Protein AF-A0A0R3RNA8-F1 (afdb_monomer)

Sequence (122 aa):
MSCIDRYSEFSDYDAITISSSSTAVSSVFLRLEQTLINVELNRGPKGFGFSIRGGQEFDSMPLFVLRIAEDGPAALDGRLKVGDQLMEINGQSTRGMTHSNAIQIIKQYPIVRLLIRRPQGF

Nearest PDB structures (foldseek):
  3rl7-assembly3_C  TM=9.524E-01  e=1.851E-08  Homo sapiens
  2opg-assembly2_B  TM=8.996E-01  e=1.291E-08  Homo sapiens
  7qct-assembly2_B  TM=8.535E-01  e=6.379E-07  Homo sapiens
  5dth-assembly4_D  TM=7.349E-01  e=9.930E-08  Rattus norvegicus
  2daz-assembly1_A  TM=7.345E-01  e=9.352E-08  Homo sapiens

Secondary structure (DSSP, 8-state):
--------S---S--------HHHHHHHHTT---EEEEEEEE-BTTBSSEEEEEETTTTTEEEEEEEE-TTSHHHHH----TTPEEEEETTEE-TT--HHHHHHHHHH-SEEEEEEEE----

Organism: NCBI:txid1147741

Foldseek 3Di:
DDDDDPPDPDDPPPDPPDDDDPPVCVVVVVQPPFDKDKDKFFADPVGQQWDWDDFLVPVQGFIFTQDGHDVGRCVVSVPHDGGWTFQDKPNHGRRRGGRVRSVCSSVVDRMIITTTTDRDDD

Structure (mmCIF, N/CA/C/O backbone):
data_AF-A0A0R3RNA8-F1
#
_entry.id   AF-A0A0R3RNA8-F1
#
loop_
_atom_site.group_PDB
_atom_site.id
_atom_site.type_symbol
_atom_site.label_atom_id
_atom_site.label_alt_id
_atom_site.label_comp_id
_atom_site.label_asym_id
_atom_site.label_entity_id
_atom_site.label_seq_id
_atom_site.pdbx_PDB_ins_code
_atom_site.Cartn_x
_atom_site.Cartn_y
_atom_site.Cartn_z
_atom_site.occupancy
_atom_site.B_iso_or_equiv
_atom_site.auth_seq_id
_atom_site.auth_comp_id
_atom_site.auth_asym_id
_atom_site.auth_atom_id
_atom_site.pdbx_PDB_model_num
ATOM 1 N N . MET A 1 1 ? 2.169 33.149 5.819 1.00 4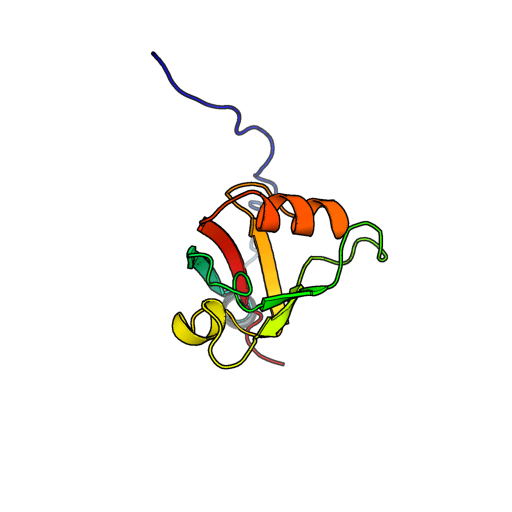4.12 1 MET A N 1
ATOM 2 C CA . MET A 1 1 ? 1.426 33.185 4.538 1.00 44.12 1 MET A CA 1
ATOM 3 C C . MET A 1 1 ? 2.438 33.548 3.460 1.00 44.12 1 MET A C 1
ATOM 5 O O . MET A 1 1 ? 3.192 34.469 3.714 1.00 44.12 1 MET A O 1
ATOM 9 N N . SER A 1 2 ? 2.604 32.863 2.337 1.00 31.22 2 SER A N 1
ATOM 10 C CA . SER A 1 2 ? 1.636 32.156 1.497 1.00 31.22 2 SER A CA 1
ATOM 11 C C . SER A 1 2 ? 2.302 30.997 0.722 1.00 31.22 2 SER A C 1
ATOM 13 O O . SER A 1 2 ? 3.517 30.979 0.564 1.00 31.22 2 SER A O 1
ATOM 15 N N . CYS A 1 3 ? 1.451 30.033 0.343 1.00 37.00 3 CYS A N 1
ATOM 16 C CA . CYS A 1 3 ? 1.532 28.960 -0.672 1.00 37.00 3 CYS A CA 1
ATOM 17 C C . CYS A 1 3 ? 2.815 28.850 -1.529 1.00 37.00 3 CYS A C 1
ATOM 19 O O . CYS A 1 3 ? 3.311 29.843 -2.044 1.00 37.00 3 CYS A O 1
ATOM 21 N N . ILE A 1 4 ? 3.436 27.660 -1.636 1.00 42.81 4 ILE A N 1
ATOM 22 C CA . ILE A 1 4 ? 3.136 26.616 -2.658 1.00 42.81 4 ILE A CA 1
ATOM 23 C C . ILE A 1 4 ? 3.112 27.274 -4.050 1.00 42.81 4 ILE A C 1
ATOM 25 O O . ILE A 1 4 ? 2.241 28.088 -4.305 1.00 42.81 4 ILE A O 1
ATOM 29 N N . ASP A 1 5 ? 4.140 27.102 -4.886 1.00 33.84 5 ASP A N 1
ATOM 30 C CA . ASP A 1 5 ? 4.259 25.927 -5.757 1.00 33.84 5 ASP A CA 1
ATOM 31 C C . ASP A 1 5 ? 5.705 25.420 -5.935 1.00 33.84 5 ASP A C 1
ATOM 33 O O . ASP A 1 5 ? 6.543 26.041 -6.588 1.00 33.84 5 ASP A O 1
ATOM 37 N N . ARG A 1 6 ? 5.980 24.218 -5.412 1.00 42.59 6 ARG A N 1
ATOM 38 C CA . ARG A 1 6 ? 6.948 23.285 -6.010 1.00 42.59 6 ARG A CA 1
ATOM 39 C C . ARG A 1 6 ? 6.148 22.221 -6.756 1.00 42.59 6 ARG A C 1
ATOM 41 O O . ARG A 1 6 ? 5.876 21.159 -6.209 1.00 42.59 6 ARG A O 1
ATOM 48 N N . TYR A 1 7 ? 5.762 22.523 -7.985 1.00 37.25 7 TYR A N 1
ATOM 49 C CA . TYR A 1 7 ? 5.230 21.551 -8.939 1.00 37.25 7 TYR A CA 1
ATOM 50 C C . TYR A 1 7 ? 5.941 21.791 -10.272 1.00 37.25 7 TYR A C 1
ATOM 52 O O . TYR A 1 7 ? 5.407 22.428 -11.170 1.00 37.25 7 TYR A O 1
ATOM 60 N N . SER A 1 8 ? 7.201 21.359 -10.370 1.00 39.25 8 SER A N 1
ATOM 61 C CA . SER A 1 8 ? 8.032 21.558 -11.567 1.00 39.25 8 SER A CA 1
ATOM 62 C C . SER A 1 8 ? 8.456 20.265 -12.266 1.00 39.25 8 SER A C 1
ATOM 64 O O . SER A 1 8 ? 9.359 20.328 -13.087 1.00 39.25 8 SER A O 1
ATOM 66 N N . GLU A 1 9 ? 7.860 19.100 -11.982 1.00 42.97 9 GLU A N 1
ATOM 67 C CA . GLU A 1 9 ? 8.349 17.833 -12.574 1.00 42.97 9 GLU A CA 1
ATOM 68 C C . GLU A 1 9 ? 7.272 16.828 -13.024 1.00 42.97 9 GLU A C 1
ATOM 70 O O . GLU A 1 9 ? 7.569 15.655 -13.223 1.00 42.97 9 GLU A O 1
ATOM 75 N N . PH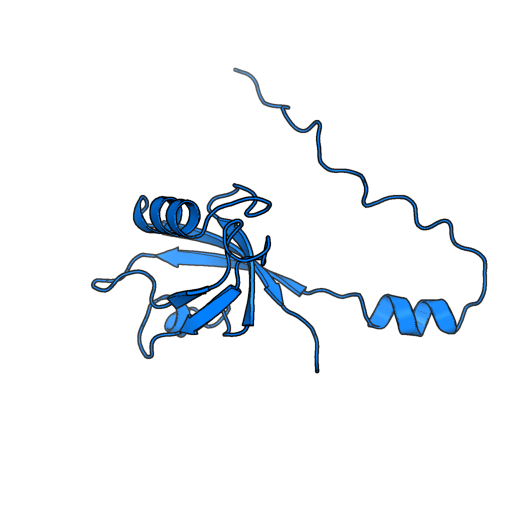E A 1 10 ? 6.026 17.247 -13.256 1.00 42.62 10 PHE A N 1
ATOM 76 C CA . PHE A 1 10 ? 5.009 16.345 -13.816 1.00 42.62 10 PHE A CA 1
ATOM 77 C C . PHE A 1 10 ? 4.211 17.005 -14.944 1.00 42.62 10 PHE A C 1
ATOM 79 O O . PHE A 1 10 ? 3.072 17.411 -14.749 1.00 42.62 10 PHE A O 1
ATOM 86 N N . SER A 1 11 ? 4.796 17.076 -16.142 1.00 34.97 11 SER A N 1
ATOM 87 C CA . SER A 1 11 ? 4.012 16.990 -17.380 1.00 34.97 11 SER A CA 1
ATOM 88 C C . SER A 1 11 ? 4.892 16.545 -18.551 1.00 34.97 11 SER A C 1
ATOM 90 O O . SER A 1 11 ? 5.406 17.361 -19.300 1.00 34.97 11 SER A O 1
ATOM 92 N N . ASP A 1 12 ? 5.065 15.230 -18.686 1.00 43.88 12 ASP A N 1
ATOM 93 C CA . ASP A 1 12 ? 5.436 14.588 -19.961 1.00 43.88 12 ASP A CA 1
ATOM 94 C C . ASP A 1 12 ? 4.239 13.806 -20.547 1.00 43.88 12 ASP A C 1
ATOM 96 O O . ASP A 1 12 ? 4.379 13.025 -21.485 1.00 43.88 12 ASP A O 1
ATOM 100 N N . TYR A 1 13 ? 3.034 13.991 -19.990 1.00 49.53 13 TYR A N 1
ATOM 101 C CA . TYR A 1 13 ? 1.824 13.291 -20.439 1.00 49.53 13 TYR A CA 1
ATOM 102 C C . TYR A 1 13 ? 1.074 13.996 -21.582 1.00 49.53 13 TYR A C 1
ATOM 104 O O . TYR A 1 13 ? 0.109 13.432 -22.092 1.00 49.53 13 TYR A O 1
ATOM 112 N N . ASP A 1 14 ? 1.553 15.149 -22.057 1.00 44.91 14 ASP A N 1
ATOM 113 C CA . ASP A 1 14 ? 0.922 15.917 -23.136 1.00 44.91 14 ASP A CA 1
ATOM 114 C C . ASP A 1 14 ? 1.822 16.032 -24.376 1.00 44.91 14 ASP A C 1
ATOM 116 O O . ASP A 1 14 ? 2.405 17.081 -24.629 1.00 44.91 14 ASP A O 1
ATOM 120 N N . ALA A 1 15 ? 1.919 14.966 -25.181 1.00 45.09 15 ALA A N 1
ATOM 121 C CA . ALA A 1 15 ? 2.228 15.079 -26.617 1.00 45.09 15 ALA A CA 1
ATOM 122 C C . ALA A 1 15 ? 2.008 13.760 -27.390 1.00 45.09 15 ALA A C 1
ATOM 124 O O . ALA A 1 15 ? 2.928 13.225 -28.008 1.00 45.09 15 ALA A O 1
ATOM 125 N N . ILE A 1 16 ? 0.777 13.239 -27.440 1.00 46.53 16 ILE A N 1
ATOM 126 C CA . ILE A 1 16 ? 0.389 12.365 -28.562 1.00 46.53 16 ILE A CA 1
ATOM 127 C C . ILE A 1 16 ? -0.200 13.279 -29.638 1.00 46.53 16 ILE A C 1
ATOM 129 O O . ILE A 1 16 ? -1.357 13.682 -29.562 1.00 46.53 16 ILE A O 1
ATOM 133 N N . THR A 1 17 ? 0.617 13.654 -30.626 1.00 41.91 17 THR A N 1
ATOM 134 C CA . THR A 1 17 ? 0.152 14.393 -31.810 1.00 41.91 17 THR A CA 1
ATOM 135 C C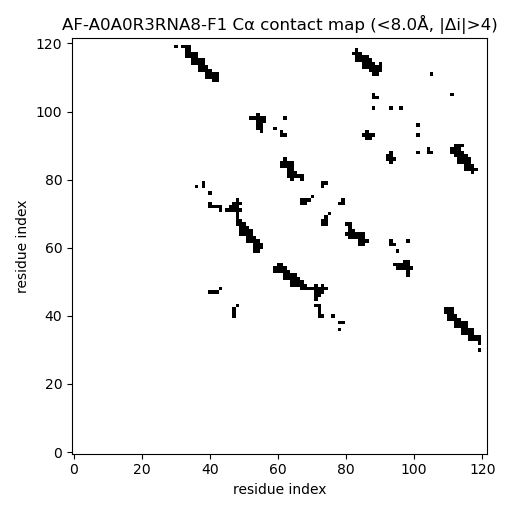 . THR A 1 17 ? -0.693 13.458 -32.674 1.00 41.91 17 THR A C 1
ATOM 137 O O . THR A 1 17 ? -0.212 12.466 -33.218 1.00 41.91 17 THR A O 1
ATOM 140 N N . ILE A 1 18 ? -1.983 13.774 -32.751 1.00 51.38 18 ILE A N 1
ATOM 141 C CA . ILE A 1 18 ? -3.050 12.992 -33.374 1.00 51.38 18 ILE A CA 1
ATOM 142 C C . ILE A 1 18 ? -3.023 13.204 -34.896 1.00 51.38 18 ILE A C 1
ATOM 144 O O . ILE A 1 18 ? -3.236 14.321 -35.361 1.00 51.38 18 ILE A O 1
ATOM 148 N N . SER A 1 19 ? -2.842 12.137 -35.684 1.00 49.75 19 SER A N 1
ATOM 149 C CA . SER A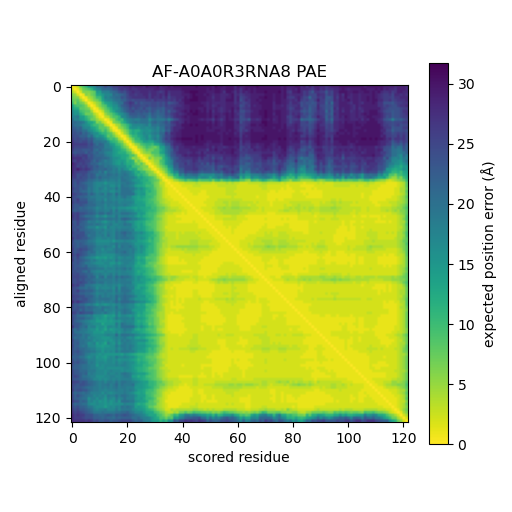 1 19 ? -3.228 12.122 -37.106 1.00 49.75 19 SER A CA 1
ATOM 150 C C . SER A 1 19 ? -4.378 11.131 -37.349 1.00 49.75 19 SER A C 1
ATOM 152 O O . SER A 1 19 ? -4.218 9.920 -37.444 1.00 49.75 19 SER A O 1
ATOM 154 N N . SER A 1 20 ? -5.578 11.710 -37.358 1.00 57.03 20 SER A N 1
ATOM 155 C CA . SER A 1 20 ? -6.774 11.406 -38.156 1.00 57.03 20 SER A CA 1
ATOM 156 C C . SER A 1 20 ? -6.982 9.983 -38.713 1.00 57.03 20 SER A C 1
ATOM 158 O O . SER A 1 20 ? -6.858 9.758 -39.913 1.00 57.03 20 SER A O 1
ATOM 160 N N . SER A 1 21 ? -7.457 9.040 -37.893 1.00 51.53 21 SER A N 1
ATOM 161 C CA . SER A 1 21 ? -8.362 7.973 -38.368 1.00 51.53 21 SER A CA 1
ATOM 162 C C . SER A 1 21 ? -9.307 7.533 -37.240 1.00 51.53 21 SER A C 1
ATOM 164 O O . SER A 1 21 ? -8.896 7.035 -36.193 1.00 51.53 21 SER A O 1
ATOM 166 N N . SER A 1 22 ? -10.600 7.803 -37.426 1.00 58.53 22 SER A N 1
ATOM 167 C CA . SER A 1 22 ? -11.628 7.896 -36.376 1.00 58.53 22 SER A CA 1
ATOM 168 C C . SER A 1 22 ? -12.026 6.577 -35.700 1.00 58.53 22 SER A C 1
ATOM 170 O O . SER A 1 22 ? -12.645 6.610 -34.644 1.00 58.53 22 SER A O 1
ATOM 172 N N . THR A 1 23 ? -11.659 5.414 -36.240 1.00 53.47 23 THR A N 1
ATOM 173 C CA . THR A 1 23 ? -12.013 4.110 -35.643 1.00 53.47 23 THR A CA 1
ATOM 174 C C . THR A 1 23 ? -10.923 3.579 -34.705 1.00 53.47 23 THR A C 1
ATOM 176 O O . THR A 1 23 ? -11.222 3.006 -33.657 1.00 53.47 23 THR A O 1
ATOM 179 N N . ALA A 1 24 ? -9.648 3.815 -35.037 1.00 53.28 24 ALA A N 1
ATOM 180 C CA . ALA A 1 24 ? -8.520 3.386 -34.212 1.00 53.28 24 ALA A CA 1
ATOM 181 C C . ALA A 1 24 ? -8.446 4.190 -32.904 1.00 53.28 24 ALA A C 1
ATOM 183 O O . ALA A 1 24 ? -8.230 3.606 -31.841 1.00 53.28 24 ALA A O 1
ATOM 184 N N . VAL A 1 25 ? -8.737 5.497 -32.961 1.00 53.78 25 VAL A N 1
ATOM 185 C CA . VAL A 1 25 ? -8.812 6.363 -31.772 1.00 53.78 25 VAL A CA 1
ATOM 186 C C . VAL A 1 25 ? -9.869 5.891 -30.777 1.00 53.78 25 VAL A C 1
ATOM 188 O O . VAL A 1 25 ? -9.575 5.865 -29.593 1.00 53.78 25 VAL A O 1
ATOM 191 N N . SER A 1 26 ? -11.036 5.401 -31.208 1.00 49.22 26 SER A N 1
ATOM 192 C CA . SER A 1 26 ? -12.031 4.855 -30.272 1.00 49.22 26 SER A CA 1
ATOM 193 C C . SER A 1 26 ? -11.534 3.580 -29.589 1.00 49.22 26 SER A C 1
ATOM 195 O O . SER A 1 26 ? -11.641 3.455 -28.377 1.00 49.22 26 SER A O 1
ATOM 197 N N . SER A 1 27 ? -10.924 2.649 -30.326 1.00 49.78 27 SER A N 1
ATOM 198 C CA . SER A 1 27 ? -10.431 1.389 -29.741 1.00 49.78 27 SER A CA 1
ATOM 199 C C . SER A 1 27 ? -9.204 1.546 -28.825 1.00 49.78 27 SER A C 1
ATOM 201 O O . SER A 1 27 ? -9.044 0.767 -27.885 1.00 49.78 27 SER A O 1
ATOM 203 N N . VAL A 1 28 ? -8.353 2.551 -29.068 1.00 54.69 28 VAL A N 1
ATOM 204 C CA . VAL A 1 28 ? -7.180 2.869 -28.232 1.00 54.69 28 VAL A CA 1
ATOM 205 C C . VAL A 1 28 ? -7.583 3.711 -27.021 1.00 54.69 28 VAL A C 1
ATOM 207 O O . VAL A 1 28 ? -7.148 3.425 -25.909 1.00 54.69 28 VAL A O 1
ATOM 210 N N . PHE A 1 29 ? -8.462 4.698 -27.203 1.00 51.72 29 PHE A N 1
ATOM 211 C CA . PHE A 1 29 ? -8.955 5.551 -26.119 1.00 51.72 29 PHE A CA 1
ATOM 212 C C . PHE A 1 29 ? -9.820 4.757 -25.125 1.00 51.72 29 PHE A C 1
ATOM 214 O O . PHE A 1 29 ? -9.657 4.906 -23.919 1.00 51.72 29 PHE A O 1
ATOM 221 N N . LEU A 1 30 ? -10.621 3.794 -25.601 1.00 47.69 30 LEU A N 1
ATOM 222 C CA . LEU A 1 30 ? -11.373 2.872 -24.735 1.00 47.69 30 LEU A CA 1
ATOM 223 C C . LEU A 1 30 ? -10.489 1.843 -23.995 1.00 47.69 30 LEU A C 1
ATOM 225 O O . LEU A 1 30 ? -10.966 1.202 -23.063 1.00 47.69 30 LEU A O 1
ATOM 229 N N . ARG A 1 31 ? -9.206 1.682 -24.365 1.00 52.41 31 ARG A N 1
ATOM 230 C CA . ARG A 1 31 ? -8.230 0.840 -23.636 1.00 52.41 31 ARG A CA 1
ATOM 231 C C . ARG A 1 31 ? -7.473 1.588 -22.532 1.00 52.41 31 ARG A C 1
ATOM 233 O O . ARG A 1 31 ? -6.813 0.941 -21.723 1.00 52.41 31 ARG A O 1
ATOM 240 N N . LEU A 1 32 ? -7.533 2.920 -22.496 1.00 54.66 32 LEU A N 1
ATOM 241 C CA . LEU A 1 32 ? -6.695 3.755 -21.624 1.00 54.66 32 LEU A CA 1
ATOM 242 C C . LEU A 1 32 ? -7.453 4.445 -20.485 1.00 54.66 32 LEU A C 1
ATOM 244 O O . LEU A 1 32 ? -6.862 5.260 -19.781 1.00 54.66 32 LEU A O 1
ATOM 248 N N . GLU A 1 33 ? -8.707 4.075 -20.232 1.00 56.78 33 GLU A N 1
ATOM 249 C CA . GLU A 1 33 ? -9.449 4.456 -19.021 1.00 56.78 33 GLU A CA 1
ATOM 250 C C . GLU A 1 33 ? -8.877 3.709 -17.796 1.00 56.78 33 GLU A C 1
ATOM 252 O O . GLU A 1 33 ? -9.529 2.877 -17.159 1.00 56.78 33 GLU A O 1
ATOM 257 N N . GLN A 1 34 ? -7.601 3.954 -17.483 1.00 67.00 34 GLN A N 1
ATOM 258 C CA . GLN A 1 34 ? -6.973 3.502 -16.250 1.00 67.00 34 GLN A CA 1
ATOM 259 C C . GLN A 1 34 ? -7.735 4.145 -15.094 1.00 67.00 34 GLN A C 1
ATOM 261 O O . GLN A 1 34 ? -7.650 5.352 -14.878 1.00 67.00 34 GLN A O 1
ATOM 266 N N . THR A 1 35 ? -8.500 3.350 -14.348 1.00 83.38 35 THR A N 1
ATOM 267 C CA . THR A 1 35 ? -9.277 3.884 -13.231 1.00 83.38 35 THR A CA 1
ATOM 268 C C . THR A 1 35 ? -8.327 4.217 -12.088 1.00 83.38 35 THR A C 1
ATOM 270 O O . THR A 1 35 ? -7.781 3.318 -11.436 1.00 83.38 35 THR A O 1
ATOM 273 N N . LEU A 1 36 ? -8.121 5.515 -11.865 1.00 91.62 36 LEU A N 1
ATOM 274 C CA . LEU A 1 36 ? -7.446 6.027 -10.682 1.00 91.62 36 LEU A CA 1
ATOM 275 C C . LEU A 1 36 ? -8.443 6.121 -9.529 1.00 91.62 36 LEU A C 1
ATOM 277 O O . LEU A 1 36 ? -9.535 6.666 -9.684 1.00 91.62 36 LEU A O 1
ATOM 281 N N . ILE A 1 37 ? -8.081 5.570 -8.374 1.00 94.75 37 ILE A N 1
ATOM 282 C CA . ILE A 1 37 ? -8.962 5.521 -7.204 1.00 94.75 37 ILE A CA 1
ATOM 283 C C . ILE A 1 37 ? -8.193 6.044 -5.997 1.00 94.75 37 ILE A C 1
ATOM 285 O O . ILE A 1 37 ? -7.092 5.583 -5.698 1.00 94.75 37 ILE A O 1
ATOM 289 N N . ASN A 1 38 ? -8.801 6.993 -5.290 1.00 96.50 38 ASN A N 1
ATOM 290 C CA . ASN A 1 38 ? -8.320 7.457 -3.996 1.00 96.50 38 ASN A CA 1
ATOM 291 C C . ASN A 1 38 ? -8.924 6.596 -2.888 1.00 96.50 38 ASN A C 1
ATOM 293 O O . ASN A 1 38 ? -10.148 6.448 -2.804 1.00 96.50 38 ASN A O 1
ATOM 297 N N . VAL A 1 39 ? -8.069 6.055 -2.027 1.00 97.62 39 VAL A N 1
ATOM 298 C CA . VAL A 1 39 ? -8.464 5.243 -0.874 1.00 97.62 39 VAL A CA 1
ATOM 299 C C . VAL A 1 39 ? -7.852 5.851 0.379 1.00 97.62 39 VAL A C 1
ATOM 301 O O . VAL A 1 39 ? -6.652 6.097 0.428 1.00 97.62 39 VAL A O 1
ATOM 304 N N . GLU A 1 40 ? -8.669 6.082 1.401 1.00 98.31 40 GLU A N 1
ATOM 305 C CA . GLU A 1 40 ? -8.208 6.497 2.725 1.00 98.31 40 GLU A CA 1
ATOM 306 C C . GLU A 1 40 ? -8.616 5.419 3.726 1.00 98.31 40 GLU A C 1
ATOM 308 O O . GLU A 1 40 ? -9.794 5.078 3.810 1.00 98.31 40 GLU A O 1
ATOM 313 N N . LEU A 1 41 ? -7.651 4.864 4.461 1.00 98.31 41 LEU A N 1
ATOM 314 C CA . LEU A 1 41 ? -7.896 3.809 5.445 1.00 98.31 41 LEU A CA 1
ATOM 315 C C . LEU A 1 41 ? -7.442 4.254 6.829 1.00 98.31 41 LEU A C 1
ATOM 317 O O . LEU A 1 41 ? -6.340 4.779 6.995 1.00 98.31 41 LEU A O 1
ATOM 321 N N . ASN A 1 42 ? -8.262 3.948 7.832 1.00 98.12 42 ASN A N 1
ATOM 322 C CA . ASN A 1 42 ? -7.885 4.037 9.238 1.00 98.12 42 ASN A CA 1
ATOM 323 C C . ASN A 1 42 ? -7.206 2.740 9.684 1.00 98.12 42 ASN A C 1
ATOM 325 O O . ASN A 1 42 ? -7.592 1.637 9.286 1.00 98.12 42 ASN A O 1
ATOM 329 N N . ARG A 1 43 ? -6.186 2.862 10.531 1.00 97.69 43 ARG A N 1
ATOM 330 C CA . ARG A 1 43 ? -5.459 1.716 11.068 1.00 97.69 43 ARG A CA 1
ATOM 331 C C . ARG A 1 43 ? -6.323 0.943 12.059 1.00 97.69 43 ARG A C 1
ATOM 333 O O . ARG A 1 43 ? -6.770 1.491 13.061 1.00 97.69 43 ARG A O 1
ATOM 340 N N . GLY A 1 44 ? -6.480 -0.353 11.812 1.00 97.06 44 GLY A N 1
ATOM 341 C CA . GLY A 1 44 ? -7.052 -1.289 12.772 1.00 97.06 44 GLY A CA 1
ATOM 342 C C . GLY A 1 44 ? -5.997 -1.875 13.722 1.00 97.06 44 GLY A C 1
ATOM 343 O O . GLY A 1 44 ? -4.797 -1.634 13.559 1.00 97.06 44 GLY A O 1
ATOM 344 N N . PRO A 1 45 ? -6.410 -2.732 14.673 1.00 95.12 45 PRO A N 1
ATOM 345 C CA . PRO A 1 45 ? -5.514 -3.337 15.666 1.00 95.12 45 PRO A CA 1
ATOM 346 C C . PRO A 1 45 ? -4.345 -4.129 15.059 1.00 95.12 45 PRO A C 1
ATOM 348 O O . PRO A 1 45 ? -3.266 -4.197 15.638 1.00 95.12 45 PRO A O 1
ATOM 351 N N . LYS A 1 46 ? -4.554 -4.717 13.873 1.00 94.31 46 LYS A N 1
ATOM 352 C CA . LYS A 1 46 ? -3.560 -5.511 13.128 1.00 94.31 46 LYS A CA 1
ATOM 353 C C . LYS A 1 46 ? -2.963 -4.759 11.925 1.00 94.31 46 LYS A C 1
ATOM 355 O O . LYS A 1 46 ? -2.363 -5.378 11.050 1.00 94.31 46 LYS A O 1
ATOM 360 N N . GLY A 1 47 ? -3.136 -3.437 11.847 1.00 96.75 47 GLY A N 1
ATOM 361 C CA . GLY A 1 47 ? -2.717 -2.616 10.705 1.00 96.75 47 GLY A CA 1
ATOM 362 C C . GLY A 1 47 ? -3.868 -2.281 9.751 1.00 96.75 47 GLY A C 1
ATOM 363 O O . GLY A 1 47 ? -5.028 -2.257 10.151 1.00 96.75 47 GLY A O 1
ATOM 364 N N . PHE A 1 48 ? -3.549 -2.006 8.484 1.00 98.25 48 PHE A N 1
ATOM 365 C CA . PHE A 1 48 ? -4.534 -1.587 7.472 1.00 98.25 48 PHE A CA 1
ATOM 366 C C . PHE A 1 48 ? -5.196 -2.743 6.712 1.00 98.25 48 PHE A C 1
ATOM 368 O O . PHE A 1 48 ? -6.123 -2.517 5.942 1.00 98.25 48 PHE A O 1
ATOM 375 N N . GLY A 1 49 ? -4.754 -3.986 6.922 1.00 97.69 49 GLY A N 1
ATOM 376 C CA . GLY A 1 49 ? -5.388 -5.156 6.308 1.00 97.69 49 GLY A CA 1
ATOM 377 C C . GLY A 1 49 ? -5.035 -5.391 4.837 1.00 97.69 49 GLY A C 1
ATOM 378 O O . GLY A 1 49 ? -5.798 -6.046 4.139 1.00 97.69 49 GLY A O 1
ATOM 379 N N . PHE A 1 50 ? -3.892 -4.898 4.357 1.00 98.38 50 PHE A N 1
ATOM 380 C CA . PHE A 1 50 ? -3.353 -5.239 3.037 1.00 98.38 50 PHE A CA 1
ATOM 381 C C . PHE A 1 50 ? -1.835 -5.449 3.097 1.00 98.38 50 PHE A C 1
ATOM 383 O O . PHE A 1 50 ? -1.174 -5.000 4.037 1.00 98.38 50 PHE A O 1
ATOM 390 N N . SER A 1 51 ? -1.283 -6.131 2.097 1.00 98.00 51 SER A N 1
ATOM 391 C CA . SER A 1 51 ? 0.161 -6.235 1.868 1.00 98.00 51 SER A CA 1
ATOM 392 C C . SER A 1 51 ? 0.518 -5.778 0.460 1.00 98.00 51 SER A C 1
ATOM 394 O O . SER A 1 51 ? -0.331 -5.766 -0.434 1.00 98.00 51 SER A O 1
ATOM 396 N N . ILE A 1 52 ? 1.783 -5.409 0.265 1.00 98.25 52 ILE A N 1
ATOM 397 C CA . ILE A 1 52 ? 2.306 -4.963 -1.027 1.00 98.25 52 ILE A CA 1
ATOM 398 C C . ILE A 1 52 ? 3.443 -5.868 -1.505 1.00 98.25 52 ILE A C 1
ATOM 400 O O . ILE A 1 52 ? 4.033 -6.603 -0.714 1.00 98.25 52 ILE A O 1
ATOM 404 N N . ARG A 1 53 ? 3.754 -5.799 -2.798 1.00 97.81 53 ARG A N 1
ATOM 405 C CA . ARG A 1 53 ? 4.944 -6.374 -3.449 1.00 97.81 53 ARG A CA 1
ATOM 406 C C . ARG A 1 53 ? 5.566 -5.346 -4.395 1.00 97.81 53 ARG A C 1
ATOM 408 O O . ARG A 1 53 ? 4.931 -4.330 -4.671 1.00 97.81 53 ARG A O 1
ATOM 415 N N . GLY A 1 54 ? 6.742 -5.652 -4.934 1.00 97.88 54 GLY A N 1
ATOM 416 C CA . GLY A 1 54 ? 7.505 -4.744 -5.793 1.00 97.88 54 GLY A CA 1
ATOM 417 C C . GLY A 1 54 ? 8.336 -3.761 -4.976 1.00 97.88 54 GLY A C 1
ATOM 418 O O . GLY A 1 54 ? 8.467 -3.925 -3.760 1.00 97.88 54 GLY A O 1
ATOM 419 N N . GLY A 1 55 ? 8.880 -2.754 -5.647 1.00 97.62 55 GLY A N 1
ATOM 420 C CA . GLY A 1 55 ? 9.869 -1.825 -5.111 1.00 97.62 55 GLY A CA 1
ATOM 421 C C . GLY A 1 55 ? 11.041 -1.675 -6.078 1.00 97.62 55 GLY A C 1
ATOM 422 O O . GLY A 1 55 ? 11.305 -2.556 -6.899 1.00 97.62 55 GLY A O 1
ATOM 423 N N . GLN A 1 56 ? 11.749 -0.554 -5.972 1.00 97.62 56 GLN A N 1
ATOM 424 C CA . GLN A 1 56 ? 12.874 -0.219 -6.846 1.00 97.62 56 GLN A CA 1
ATOM 425 C C . GLN A 1 56 ? 13.972 -1.297 -6.883 1.00 97.62 56 GLN A C 1
ATOM 427 O O . GLN A 1 56 ? 14.597 -1.511 -7.919 1.00 97.62 56 GLN A O 1
ATOM 432 N N . GLU A 1 57 ? 14.184 -1.994 -5.769 1.00 97.56 57 GLU A N 1
ATOM 433 C CA . GLU A 1 57 ? 15.169 -3.065 -5.600 1.00 97.56 57 GLU A CA 1
ATOM 434 C C . GLU A 1 57 ? 14.796 -4.388 -6.296 1.00 97.56 57 GLU A C 1
ATOM 436 O O . GLU A 1 57 ? 15.618 -5.298 -6.355 1.00 97.56 57 GLU A O 1
ATOM 441 N N . PHE A 1 58 ? 13.582 -4.493 -6.843 1.00 95.44 58 PHE A N 1
ATOM 442 C CA . PHE A 1 58 ? 13.089 -5.662 -7.574 1.00 95.44 58 PHE A CA 1
ATOM 443 C C . PHE A 1 58 ? 12.951 -5.327 -9.061 1.00 95.44 58 PHE A C 1
ATOM 445 O O . PHE A 1 58 ? 11.839 -5.218 -9.567 1.00 95.44 58 PHE A O 1
ATOM 452 N N . ASP A 1 59 ? 14.069 -5.077 -9.747 1.00 96.56 59 ASP A N 1
ATOM 453 C CA . ASP A 1 59 ? 14.098 -4.695 -11.170 1.00 96.56 59 ASP A CA 1
ATOM 454 C C . ASP A 1 59 ? 13.219 -3.472 -11.498 1.00 96.56 59 ASP A C 1
ATOM 456 O O . ASP A 1 59 ? 12.561 -3.405 -12.536 1.00 96.56 59 ASP A O 1
ATOM 460 N N . SER A 1 60 ? 13.191 -2.480 -10.598 1.00 93.88 60 SER A N 1
ATOM 461 C CA . SER A 1 60 ? 12.324 -1.292 -10.715 1.00 93.88 60 SER A CA 1
ATOM 462 C C . SER A 1 60 ? 10.825 -1.614 -10.823 1.00 93.88 60 SER A C 1
ATOM 464 O O . SER A 1 60 ? 10.049 -0.839 -11.390 1.00 93.88 60 SER A O 1
ATOM 466 N N . MET A 1 61 ? 10.397 -2.758 -10.285 1.00 95.44 61 MET A N 1
ATOM 467 C CA . MET A 1 61 ? 9.001 -3.172 -10.292 1.00 95.44 61 MET A CA 1
ATOM 468 C C . MET A 1 61 ? 8.131 -2.173 -9.505 1.00 95.44 61 MET A C 1
ATOM 470 O O . MET A 1 61 ? 8.428 -1.889 -8.341 1.00 95.44 61 MET A O 1
ATOM 474 N N . PRO A 1 62 ? 7.011 -1.680 -10.073 1.00 97.06 62 PRO A N 1
ATOM 475 C CA . PRO A 1 62 ? 6.073 -0.840 -9.334 1.00 97.06 62 PRO A CA 1
ATOM 476 C C . PRO A 1 62 ? 5.496 -1.542 -8.100 1.00 97.06 62 PRO A C 1
ATOM 478 O O . PRO A 1 62 ? 5.475 -2.770 -8.012 1.00 97.06 62 PRO A O 1
ATOM 481 N N . LEU A 1 63 ? 4.976 -0.762 -7.153 1.00 98.31 63 LEU A N 1
ATOM 482 C CA . LEU A 1 63 ? 4.324 -1.314 -5.969 1.00 98.31 63 LEU A CA 1
ATOM 483 C C . LEU A 1 63 ? 2.902 -1.772 -6.294 1.00 98.31 63 LEU A C 1
ATOM 485 O O . LEU A 1 63 ? 2.117 -1.013 -6.857 1.00 98.31 63 LEU A O 1
ATOM 489 N N . PHE A 1 64 ? 2.552 -2.992 -5.890 1.00 97.81 64 PHE A N 1
ATOM 490 C CA . PHE A 1 64 ? 1.215 -3.562 -6.090 1.00 97.81 64 PHE A CA 1
ATOM 491 C C . PHE A 1 64 ? 0.647 -4.128 -4.801 1.00 97.81 64 PHE A C 1
ATOM 493 O O . PHE A 1 64 ? 1.392 -4.691 -3.999 1.00 97.81 64 PHE A O 1
ATOM 500 N N . VAL A 1 65 ? -0.675 -4.084 -4.653 1.00 97.94 65 VAL A N 1
ATOM 501 C CA . VAL A 1 65 ? -1.392 -4.826 -3.612 1.00 97.94 65 VAL A CA 1
ATOM 502 C C . VAL A 1 65 ? -1.262 -6.323 -3.889 1.00 97.94 65 VAL A C 1
ATOM 504 O O . VAL A 1 65 ? -1.692 -6.816 -4.933 1.00 97.94 65 VAL A O 1
ATOM 507 N N . LEU A 1 66 ? -0.673 -7.055 -2.946 1.00 97.81 66 LEU A N 1
ATOM 508 C CA . LEU A 1 66 ? -0.470 -8.501 -3.038 1.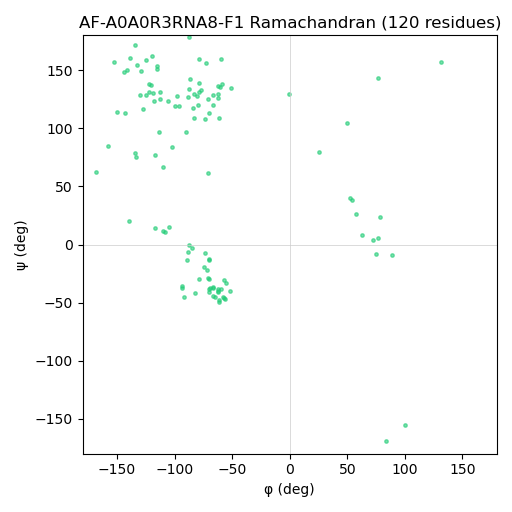00 97.81 66 LEU A CA 1
ATOM 509 C C . LEU A 1 66 ? -1.629 -9.281 -2.408 1.00 97.81 66 LEU A C 1
ATOM 511 O O . LEU A 1 66 ? -2.103 -10.257 -2.981 1.00 97.81 66 LEU A O 1
ATOM 515 N N . ARG A 1 67 ? -2.077 -8.868 -1.223 1.00 97.94 67 ARG A N 1
ATOM 516 C CA . ARG A 1 67 ? -3.154 -9.531 -0.480 1.00 97.94 67 ARG A CA 1
ATOM 517 C C . ARG A 1 67 ? -3.993 -8.494 0.249 1.00 97.94 67 ARG A C 1
ATOM 519 O O . ARG A 1 67 ? -3.467 -7.489 0.724 1.00 97.94 67 ARG A O 1
ATOM 526 N N . ILE A 1 68 ? -5.275 -8.800 0.402 1.00 98.25 68 ILE A N 1
ATOM 527 C CA . ILE A 1 68 ? -6.184 -8.130 1.330 1.00 98.25 68 ILE A CA 1
ATOM 528 C C . ILE A 1 68 ? -6.573 -9.141 2.410 1.00 98.25 68 ILE A C 1
ATOM 530 O O . ILE A 1 68 ? -6.862 -10.300 2.111 1.00 98.25 68 ILE A O 1
ATOM 534 N N . ALA A 1 69 ? -6.483 -8.734 3.672 1.00 97.81 69 ALA A N 1
ATOM 535 C CA . ALA A 1 69 ? -6.887 -9.554 4.800 1.00 97.81 69 ALA A CA 1
ATOM 536 C C . ALA A 1 69 ? -8.404 -9.481 4.972 1.00 97.81 69 ALA A C 1
ATOM 538 O O . ALA A 1 69 ? -8.952 -8.386 5.087 1.00 97.81 69 ALA A O 1
ATOM 539 N N . GLU A 1 70 ? -9.044 -10.647 5.031 1.00 93.06 70 GLU A N 1
ATOM 540 C CA . GLU A 1 70 ? -10.431 -10.789 5.479 1.00 93.06 70 GLU A CA 1
ATOM 541 C C . GLU A 1 70 ? -10.590 -10.081 6.836 1.00 93.06 70 GLU A C 1
ATOM 543 O O . GLU A 1 70 ? -9.693 -10.139 7.683 1.00 93.06 70 GLU A O 1
ATOM 548 N N . ASP A 1 71 ? -11.669 -9.312 6.978 1.00 94.69 71 ASP A N 1
ATOM 549 C CA . ASP A 1 71 ? -11.986 -8.466 8.142 1.00 94.69 71 ASP A CA 1
ATOM 550 C C . ASP A 1 71 ? -11.004 -7.315 8.449 1.00 94.69 71 ASP A C 1
ATOM 552 O O . ASP A 1 71 ? -11.112 -6.638 9.475 1.00 94.69 71 ASP A O 1
ATOM 556 N N . GLY A 1 72 ? -10.032 -7.052 7.573 1.00 97.25 72 GLY A N 1
ATOM 557 C CA . GLY A 1 72 ? -9.135 -5.904 7.697 1.00 97.25 72 GLY A CA 1
ATOM 558 C C . GLY A 1 72 ? -9.777 -4.586 7.236 1.00 97.25 72 GLY A C 1
ATOM 559 O O . GLY A 1 72 ? -10.690 -4.611 6.410 1.00 97.25 72 GLY A O 1
ATOM 560 N N . PRO A 1 73 ? -9.263 -3.413 7.665 1.00 98.38 73 PRO A N 1
ATOM 561 C CA . PRO A 1 73 ? -9.780 -2.114 7.216 1.00 98.38 73 PRO A CA 1
ATOM 562 C C . PRO A 1 73 ? -9.872 -1.964 5.691 1.00 98.38 73 PRO A C 1
ATOM 564 O O . PRO A 1 73 ? -10.863 -1.447 5.189 1.00 98.38 73 PRO A O 1
ATOM 567 N N . ALA A 1 74 ? -8.881 -2.464 4.946 1.00 98.12 74 ALA A N 1
ATOM 568 C CA . ALA A 1 74 ? -8.906 -2.466 3.484 1.00 98.12 74 ALA A CA 1
ATOM 569 C C . ALA A 1 74 ? -10.056 -3.301 2.889 1.00 98.12 74 ALA A C 1
ATOM 571 O O . ALA A 1 74 ? -10.647 -2.888 1.895 1.00 98.12 74 ALA A O 1
ATOM 572 N N . ALA A 1 75 ? -10.382 -4.454 3.487 1.00 97.94 75 ALA A N 1
ATOM 573 C CA . ALA A 1 75 ? -11.504 -5.284 3.046 1.00 97.94 75 ALA A CA 1
ATOM 574 C C . ALA A 1 75 ? -12.851 -4.624 3.359 1.00 97.94 75 ALA A C 1
ATOM 576 O O . ALA A 1 75 ? -13.746 -4.649 2.521 1.00 97.94 75 ALA A O 1
ATOM 577 N N . LEU A 1 76 ? -12.971 -4.009 4.541 1.00 97.81 76 LEU A N 1
ATOM 578 C CA . LEU A 1 76 ? -14.184 -3.316 4.981 1.00 97.81 76 LEU A CA 1
ATOM 579 C C . LEU A 1 76 ? -14.484 -2.065 4.142 1.00 97.81 76 LEU A C 1
ATOM 581 O O . LEU A 1 76 ? -15.646 -1.796 3.858 1.00 97.81 76 LEU A O 1
ATOM 585 N N . ASP A 1 77 ? -13.455 -1.316 3.728 1.00 97.88 77 ASP A N 1
ATOM 586 C CA . ASP A 1 77 ? -13.614 -0.196 2.787 1.00 97.88 77 ASP A CA 1
ATOM 587 C C . ASP A 1 77 ? -13.981 -0.687 1.373 1.00 97.88 77 ASP A C 1
ATOM 589 O O . ASP A 1 77 ? -14.784 -0.066 0.678 1.00 97.88 77 ASP A O 1
ATOM 593 N N . GLY A 1 78 ? -13.407 -1.814 0.938 1.00 96.75 78 GLY A N 1
ATOM 594 C CA . GLY A 1 78 ? -13.788 -2.520 -0.289 1.00 96.75 78 GLY A CA 1
ATOM 595 C C . GLY A 1 78 ? -13.330 -1.871 -1.601 1.00 96.75 78 GLY A C 1
ATOM 596 O O . GLY A 1 78 ? -13.454 -2.488 -2.666 1.00 96.75 78 GLY A O 1
ATOM 597 N N . ARG A 1 79 ? -12.770 -0.651 -1.573 1.00 96.25 79 ARG A N 1
ATOM 598 C CA . ARG A 1 79 ? -12.276 0.013 -2.791 1.00 96.25 79 ARG A CA 1
ATOM 599 C C . ARG A 1 79 ? -10.917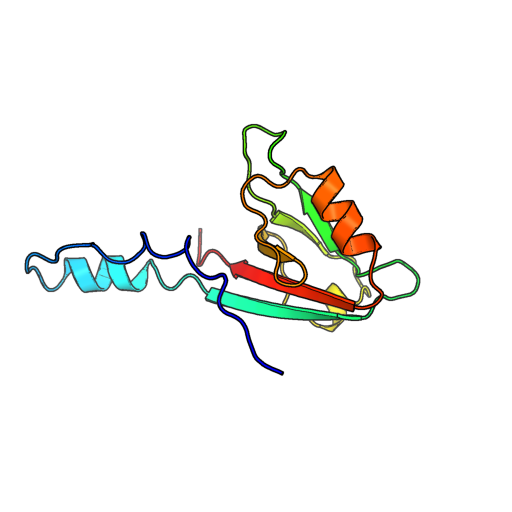 -0.499 -3.241 1.00 96.25 79 ARG A C 1
ATOM 601 O O . ARG A 1 79 ? -10.669 -0.479 -4.445 1.00 96.25 79 ARG A O 1
ATOM 608 N N . LEU A 1 80 ? -10.060 -0.952 -2.324 1.00 96.88 80 LEU A N 1
ATOM 609 C CA . LEU A 1 80 ? -8.760 -1.553 -2.638 1.00 96.88 80 LEU A CA 1
ATOM 610 C C . LEU A 1 80 ? -8.946 -3.011 -3.088 1.00 96.88 80 LEU A C 1
ATOM 612 O O . LEU A 1 80 ? -9.733 -3.744 -2.493 1.00 96.88 80 LEU A O 1
ATOM 616 N N . LYS A 1 81 ? -8.220 -3.453 -4.118 1.00 95.94 81 LYS A N 1
ATOM 617 C CA . LYS A 1 81 ? -8.247 -4.827 -4.644 1.00 95.94 81 LYS A CA 1
ATOM 618 C C . LYS A 1 81 ? -6.835 -5.369 -4.853 1.00 95.94 81 LYS A C 1
ATOM 620 O O . LYS A 1 81 ? -5.879 -4.625 -5.061 1.00 95.94 81 LYS A O 1
ATOM 625 N N . VAL A 1 82 ? -6.705 -6.695 -4.806 1.00 96.62 82 VAL A N 1
ATOM 626 C CA . VAL A 1 82 ? -5.457 -7.382 -5.171 1.00 96.62 82 VAL A CA 1
ATOM 627 C C . VAL A 1 82 ? -5.116 -7.071 -6.628 1.00 96.62 82 VAL A C 1
ATOM 629 O O . VAL A 1 82 ? -5.989 -7.111 -7.491 1.00 96.62 82 VAL A O 1
ATOM 632 N N . GLY A 1 83 ? -3.846 -6.763 -6.889 1.00 95.50 83 GLY A N 1
ATOM 633 C CA . GLY A 1 83 ? -3.361 -6.380 -8.214 1.00 95.50 83 GLY A CA 1
ATOM 634 C C . GLY A 1 83 ? -3.435 -4.883 -8.516 1.00 95.50 83 GLY A C 1
ATOM 635 O O . GLY A 1 83 ? -2.840 -4.460 -9.504 1.00 95.50 83 GLY A O 1
ATOM 636 N N . ASP A 1 84 ? -4.077 -4.071 -7.669 1.00 96.44 84 ASP A N 1
ATOM 637 C CA . ASP A 1 84 ? -4.020 -2.615 -7.814 1.00 96.44 84 ASP A CA 1
ATOM 638 C C . ASP A 1 84 ? -2.574 -2.124 -7.662 1.00 96.44 84 ASP A C 1
ATOM 640 O O . ASP A 1 84 ? -1.842 -2.558 -6.765 1.00 96.44 84 ASP A O 1
ATOM 644 N N . GLN A 1 85 ? -2.161 -1.204 -8.529 1.00 96.81 85 GLN A N 1
ATOM 645 C CA . GLN A 1 85 ? -0.857 -0.556 -8.438 1.00 96.81 85 GLN A CA 1
ATOM 646 C C . GLN A 1 85 ? -0.944 0.669 -7.533 1.00 96.81 85 GLN A C 1
ATOM 648 O O . GLN A 1 85 ? -1.830 1.500 -7.712 1.00 96.81 85 GLN A O 1
ATOM 653 N N . LEU A 1 86 ? 0.003 0.827 -6.612 1.00 97.81 86 LEU A N 1
ATOM 654 C CA . LEU A 1 86 ? 0.133 2.025 -5.789 1.00 97.81 86 LEU A CA 1
ATOM 655 C C . LEU A 1 86 ? 0.916 3.076 -6.575 1.00 97.81 86 LEU A C 1
ATOM 657 O O . LEU A 1 86 ? 2.084 2.862 -6.901 1.00 97.81 86 LEU A O 1
ATOM 661 N N . MET A 1 87 ? 0.274 4.206 -6.856 1.00 97.44 87 MET A N 1
ATOM 662 C CA . MET A 1 87 ? 0.871 5.365 -7.526 1.00 97.44 87 MET A CA 1
ATOM 663 C C . MET A 1 87 ? 1.400 6.378 -6.508 1.00 97.44 87 MET A C 1
ATOM 665 O O . MET A 1 87 ? 2.471 6.952 -6.707 1.00 97.44 87 MET A O 1
ATOM 669 N N . GLU A 1 88 ? 0.677 6.554 -5.397 1.00 98.19 88 GLU A N 1
ATOM 670 C CA . GLU A 1 88 ? 1.077 7.432 -4.296 1.00 98.19 88 GLU A CA 1
ATOM 671 C C . GLU A 1 88 ? 0.736 6.839 -2.927 1.00 98.19 88 GLU A C 1
ATOM 673 O O . GLU A 1 88 ? -0.261 6.128 -2.772 1.00 98.19 88 GLU A O 1
ATOM 678 N N . ILE A 1 89 ? 1.545 7.188 -1.924 1.00 98.06 89 ILE A N 1
ATOM 679 C CA . ILE A 1 89 ? 1.300 6.909 -0.506 1.00 98.06 89 ILE A CA 1
ATOM 680 C C . ILE A 1 89 ? 1.416 8.234 0.251 1.00 98.06 89 ILE A C 1
ATOM 682 O O . ILE A 1 89 ? 2.481 8.845 0.282 1.00 98.06 89 ILE A O 1
ATOM 686 N N . ASN A 1 90 ? 0.323 8.690 0.862 1.00 96.81 90 ASN A N 1
ATOM 687 C CA . ASN A 1 90 ? 0.235 9.967 1.577 1.00 96.81 90 ASN A CA 1
ATOM 688 C C . ASN A 1 90 ? 0.718 11.171 0.740 1.00 96.81 90 ASN A C 1
ATOM 690 O O . ASN A 1 90 ? 1.396 12.056 1.257 1.00 96.81 90 ASN A O 1
ATOM 694 N N . GLY A 1 91 ? 0.378 11.187 -0.554 1.00 94.75 91 GLY A N 1
ATOM 695 C CA . GLY A 1 91 ? 0.761 12.243 -1.500 1.00 94.75 91 GLY A CA 1
ATOM 696 C C . GLY A 1 91 ? 2.211 12.173 -1.989 1.00 94.75 91 GLY A C 1
ATOM 697 O O . GLY A 1 91 ? 2.663 13.078 -2.683 1.00 94.75 91 GLY A O 1
ATOM 698 N N . GLN A 1 92 ? 2.964 11.128 -1.627 1.00 96.19 92 GLN A N 1
ATOM 699 C CA . GLN A 1 92 ? 4.303 10.882 -2.166 1.00 96.19 92 GLN A CA 1
ATOM 700 C C . GLN A 1 92 ? 4.235 9.861 -3.296 1.00 96.19 92 GLN A C 1
ATOM 702 O O . GLN A 1 92 ? 3.708 8.763 -3.101 1.00 96.19 92 GLN A O 1
ATOM 707 N N . SER A 1 93 ? 4.809 10.201 -4.453 1.00 96.19 93 SER A N 1
ATOM 708 C CA . SER A 1 93 ? 4.927 9.274 -5.581 1.00 96.19 93 SER A CA 1
ATOM 709 C C . SER A 1 93 ? 5.708 8.021 -5.191 1.00 96.19 93 SER A C 1
ATOM 711 O O . SER A 1 93 ? 6.749 8.101 -4.539 1.00 96.19 93 SER A O 1
ATOM 713 N N . THR A 1 94 ? 5.234 6.858 -5.632 1.00 97.31 94 THR A N 1
ATOM 714 C CA . THR A 1 94 ? 5.910 5.568 -5.426 1.00 97.31 94 THR A CA 1
ATOM 715 C C . THR A 1 94 ? 6.977 5.266 -6.482 1.00 97.31 94 THR A C 1
ATOM 717 O O . THR A 1 94 ? 7.653 4.238 -6.398 1.00 97.31 94 THR A O 1
ATOM 720 N N . ARG A 1 95 ? 7.156 6.133 -7.489 1.00 95.50 95 ARG A N 1
ATOM 721 C CA . ARG A 1 95 ? 8.169 5.946 -8.538 1.00 95.50 95 ARG A CA 1
ATOM 722 C C . ARG A 1 95 ? 9.569 5.952 -7.920 1.00 95.50 95 ARG A C 1
ATOM 724 O O . ARG A 1 95 ? 9.933 6.890 -7.221 1.00 95.50 95 ARG A 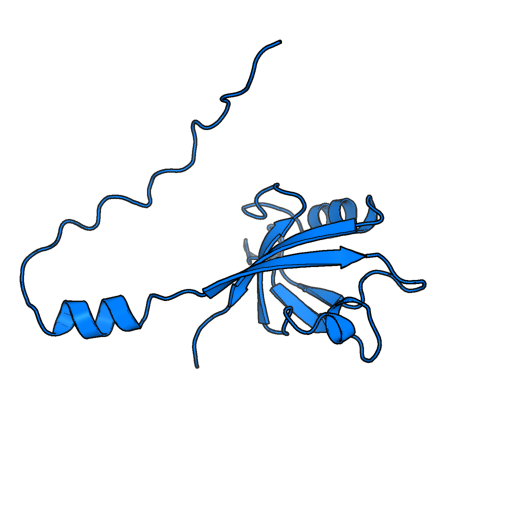O 1
ATOM 731 N N . GLY A 1 96 ? 10.357 4.909 -8.181 1.00 95.19 96 GLY A N 1
ATOM 732 C CA . GLY A 1 96 ? 11.700 4.777 -7.605 1.00 95.19 96 GLY A CA 1
ATOM 733 C C . GLY A 1 96 ? 11.723 4.444 -6.109 1.00 95.19 96 GLY A C 1
ATOM 734 O O . GLY A 1 96 ? 12.796 4.384 -5.512 1.00 95.19 96 GLY A O 1
ATOM 735 N N . MET A 1 97 ? 10.562 4.229 -5.484 1.00 98.19 97 MET A N 1
ATOM 736 C CA . MET A 1 97 ? 10.473 3.932 -4.060 1.00 98.19 97 MET A CA 1
ATOM 737 C C . MET A 1 97 ? 10.863 2.477 -3.793 1.00 98.19 97 MET A C 1
ATOM 739 O O . MET A 1 97 ? 10.385 1.558 -4.460 1.00 98.19 97 MET A O 1
ATOM 743 N N . THR A 1 98 ? 11.712 2.255 -2.789 1.00 98.56 98 THR A N 1
ATOM 744 C CA . THR A 1 98 ? 12.016 0.898 -2.329 1.00 98.56 98 THR A CA 1
ATOM 745 C C . THR A 1 98 ? 10.842 0.303 -1.564 1.00 98.56 98 THR A C 1
ATOM 747 O O . THR A 1 98 ? 10.034 1.027 -0.969 1.00 98.56 98 THR A O 1
ATOM 750 N N . HIS A 1 99 ? 10.769 -1.023 -1.513 1.00 98.31 99 HIS A N 1
ATOM 751 C CA . HIS A 1 99 ? 9.750 -1.723 -0.736 1.00 98.31 99 HIS A CA 1
ATOM 752 C C . HIS A 1 99 ? 9.784 -1.297 0.732 1.00 98.31 99 HIS A C 1
ATOM 754 O O . HIS A 1 99 ? 8.759 -0.959 1.326 1.00 98.31 99 HIS A O 1
ATOM 760 N N . SER A 1 100 ? 10.985 -1.261 1.311 1.00 98.12 100 SER A N 1
ATOM 761 C CA . SER A 1 100 ? 11.177 -0.905 2.719 1.00 98.12 100 SER A CA 1
ATOM 762 C C . SER A 1 100 ? 10.724 0.526 3.026 1.00 98.12 100 SER A C 1
ATOM 764 O O . SER A 1 100 ? 10.070 0.744 4.046 1.00 98.12 100 SER A O 1
ATOM 766 N N . ASN A 1 101 ? 10.995 1.484 2.130 1.00 98.12 101 ASN A N 1
ATOM 767 C CA . ASN A 1 101 ? 10.548 2.868 2.297 1.00 98.12 101 ASN A CA 1
ATOM 768 C C . ASN A 1 101 ? 9.013 2.972 2.249 1.00 98.12 101 ASN A C 1
ATOM 770 O O . ASN A 1 101 ? 8.399 3.564 3.136 1.00 98.12 101 ASN A O 1
ATOM 774 N N . ALA A 1 102 ? 8.372 2.304 1.286 1.00 98.00 102 ALA A N 1
ATOM 775 C CA . ALA A 1 102 ? 6.912 2.261 1.207 1.00 98.00 102 ALA A CA 1
ATOM 776 C C . ALA A 1 102 ? 6.279 1.700 2.490 1.00 98.00 102 ALA A C 1
ATOM 778 O O . ALA A 1 102 ? 5.346 2.285 3.045 1.00 98.00 102 ALA A O 1
ATOM 779 N N . ILE A 1 103 ? 6.824 0.593 3.007 1.00 97.88 103 ILE A N 1
ATOM 780 C CA . ILE A 1 103 ? 6.373 -0.007 4.266 1.00 97.88 103 ILE A CA 1
ATOM 781 C C . ILE A 1 103 ? 6.572 0.950 5.445 1.00 97.88 103 ILE A C 1
ATOM 783 O O . ILE A 1 103 ? 5.691 1.032 6.303 1.00 97.88 103 ILE A O 1
ATOM 787 N N . GLN A 1 104 ? 7.692 1.673 5.499 1.00 97.62 104 GLN A N 1
ATOM 788 C CA . GLN A 1 104 ? 7.959 2.655 6.548 1.00 97.62 104 GLN A CA 1
ATOM 789 C C . GLN A 1 104 ? 6.917 3.781 6.538 1.00 97.62 104 GLN A C 1
ATOM 791 O O . GLN A 1 104 ? 6.314 4.043 7.580 1.00 97.62 104 GLN A O 1
ATOM 796 N N . ILE A 1 105 ? 6.637 4.377 5.374 1.00 96.88 105 ILE A N 1
ATOM 797 C CA . ILE A 1 105 ? 5.644 5.456 5.229 1.00 96.88 105 ILE A CA 1
ATOM 798 C C . ILE A 1 105 ? 4.247 4.966 5.625 1.00 96.88 105 ILE A C 1
ATOM 800 O O . ILE A 1 105 ? 3.570 5.615 6.424 1.00 96.88 105 ILE A O 1
ATOM 804 N N . ILE A 1 106 ? 3.823 3.795 5.129 1.00 97.00 106 ILE A N 1
ATOM 805 C CA . ILE A 1 106 ? 2.526 3.201 5.494 1.00 97.00 106 ILE A CA 1
ATOM 806 C C . ILE A 1 106 ? 2.463 2.996 7.011 1.00 97.00 106 ILE A C 1
ATOM 808 O O . ILE A 1 106 ? 1.473 3.347 7.651 1.00 97.00 106 ILE A O 1
ATOM 812 N N . LYS A 1 107 ? 3.527 2.460 7.621 1.00 95.44 107 LYS A N 1
ATOM 813 C CA . LYS A 1 107 ? 3.557 2.161 9.058 1.00 95.44 107 LYS A CA 1
ATOM 814 C C . LYS A 1 107 ? 3.637 3.398 9.951 1.00 95.44 107 LYS A C 1
ATOM 816 O O . LYS A 1 107 ? 3.214 3.282 11.100 1.00 95.44 107 LYS A O 1
ATOM 821 N N . GLN A 1 108 ? 4.100 4.537 9.453 1.00 95.44 108 GLN A N 1
ATOM 822 C CA . GLN A 1 108 ? 4.328 5.741 10.250 1.00 95.44 108 GLN A CA 1
ATOM 823 C C . GLN A 1 108 ? 3.037 6.423 10.733 1.00 95.44 108 GLN A C 1
ATOM 825 O O . GLN A 1 108 ? 3.040 7.027 11.803 1.00 95.44 108 GLN A O 1
ATOM 830 N N . TYR A 1 109 ? 1.933 6.313 9.986 1.00 93.12 109 TYR A N 1
ATOM 831 C CA . TYR A 1 109 ? 0.714 7.083 10.259 1.00 93.12 109 TYR A CA 1
ATOM 832 C C . TYR A 1 109 ? -0.481 6.201 10.667 1.00 93.12 109 TYR A C 1
ATOM 834 O O . TYR A 1 109 ? -0.572 5.038 10.254 1.00 93.12 109 TYR A O 1
ATOM 842 N N . PRO A 1 110 ? -1.421 6.727 11.480 1.00 96.38 110 PRO A N 1
ATOM 843 C CA . PRO A 1 110 ? -2.662 6.030 11.828 1.00 9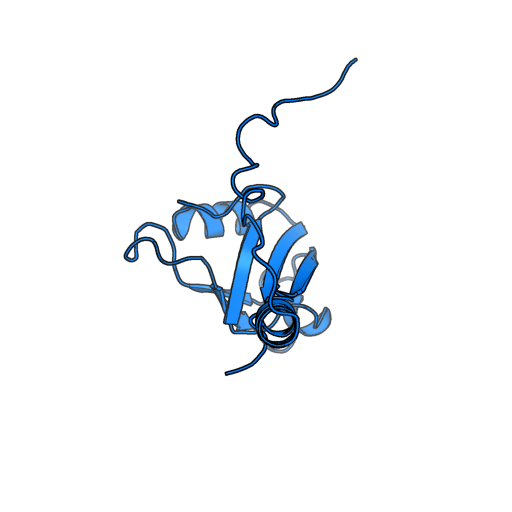6.38 110 PRO A CA 1
ATOM 844 C C . PRO A 1 110 ? -3.673 6.008 10.672 1.00 96.38 110 PRO A C 1
ATOM 846 O O . PRO A 1 110 ? -4.560 5.161 10.660 1.00 96.38 110 PRO A O 1
ATOM 849 N N . ILE A 1 111 ? -3.519 6.906 9.698 1.00 97.81 111 ILE A N 1
ATOM 850 C CA . ILE A 1 111 ? -4.315 6.983 8.473 1.00 97.81 111 ILE A CA 1
ATOM 851 C C . ILE A 1 111 ? -3.358 6.876 7.289 1.00 97.81 111 ILE A C 1
ATOM 853 O O . ILE A 1 111 ? -2.284 7.482 7.314 1.00 97.81 111 ILE A O 1
ATOM 857 N N . VAL A 1 112 ? -3.738 6.117 6.263 1.00 98.06 112 VAL A N 1
ATOM 858 C CA . VAL A 1 112 ? -3.002 6.058 4.995 1.00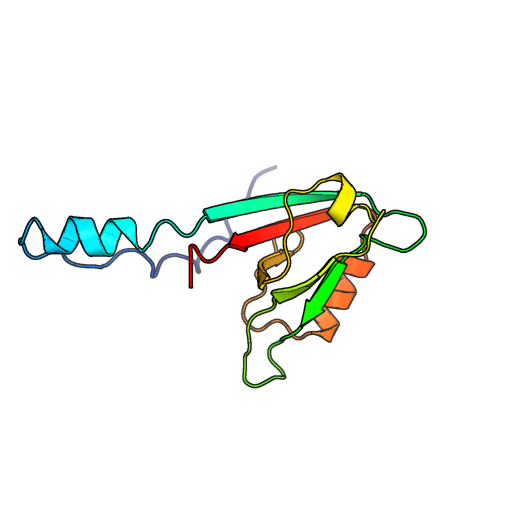 98.06 112 VAL A CA 1
ATOM 859 C C . VAL A 1 112 ? -3.912 6.456 3.841 1.00 98.06 112 VAL A C 1
ATOM 861 O O . VAL A 1 112 ? -5.033 5.960 3.728 1.00 98.06 112 VAL A O 1
ATOM 864 N N . ARG A 1 113 ? -3.417 7.354 2.989 1.00 98.25 113 ARG A N 1
ATOM 865 C CA . ARG A 1 113 ? -4.043 7.774 1.733 1.00 98.25 113 ARG A CA 1
ATOM 866 C C . ARG A 1 113 ? -3.280 7.157 0.579 1.00 98.25 113 ARG A C 1
ATOM 868 O O . ARG A 1 113 ? -2.072 7.348 0.471 1.00 98.25 113 ARG A O 1
ATOM 875 N N . LEU A 1 114 ? -3.975 6.417 -0.266 1.00 98.12 114 LEU A N 1
ATOM 876 C CA . LEU A 1 114 ? -3.410 5.744 -1.421 1.00 98.12 114 LEU A CA 1
ATOM 877 C C . LEU A 1 114 ? -4.069 6.297 -2.676 1.00 98.12 114 LEU A C 1
ATOM 879 O O . LEU A 1 114 ? -5.299 6.322 -2.763 1.00 98.12 114 LEU A O 1
ATOM 883 N N . LEU A 1 115 ? -3.251 6.671 -3.653 1.00 97.69 115 LEU A N 1
ATOM 884 C CA . LEU A 1 115 ? -3.703 6.785 -5.033 1.00 97.69 115 LEU A CA 1
ATOM 885 C C . LEU A 1 115 ? -3.341 5.481 -5.727 1.00 97.69 115 LEU A C 1
ATOM 887 O O . LEU A 1 115 ? -2.162 5.122 -5.796 1.00 97.69 115 LEU A O 1
ATOM 891 N N . ILE A 1 116 ? -4.343 4.762 -6.220 1.00 96.50 116 ILE A N 1
ATOM 892 C CA . ILE A 1 116 ? -4.130 3.497 -6.915 1.00 96.50 116 ILE A CA 1
ATOM 893 C C . ILE A 1 116 ? -4.542 3.576 -8.376 1.00 96.50 116 ILE A C 1
ATOM 895 O O . ILE A 1 116 ? -5.438 4.333 -8.741 1.00 96.50 116 ILE A O 1
ATOM 899 N N . ARG A 1 117 ? -3.921 2.729 -9.190 1.00 94.25 117 ARG A N 1
ATOM 900 C CA . ARG A 1 117 ? -4.327 2.447 -10.562 1.00 94.25 117 ARG A CA 1
ATOM 901 C C . ARG A 1 117 ? -4.829 1.013 -10.660 1.00 94.25 117 ARG A C 1
ATOM 903 O O . ARG A 1 117 ? -4.087 0.079 -10.345 1.00 94.25 117 ARG A O 1
ATOM 910 N N . ARG A 1 118 ? -6.052 0.843 -11.165 1.00 92.06 118 ARG A N 1
ATOM 911 C CA . ARG A 1 118 ? -6.625 -0.472 -11.465 1.00 92.06 118 ARG A CA 1
ATOM 912 C C . ARG A 1 118 ? -6.511 -0.792 -12.960 1.00 92.06 118 ARG A C 1
ATOM 914 O O . ARG A 1 118 ? -7.079 -0.050 -13.763 1.00 92.06 118 ARG A O 1
ATOM 921 N N . PRO A 1 119 ? -5.813 -1.871 -13.357 1.00 78.38 119 PRO A N 1
ATOM 922 C CA . PRO A 1 119 ? -5.853 -2.332 -14.739 1.00 78.38 119 PRO A CA 1
ATOM 923 C C . PRO A 1 119 ? -7.264 -2.845 -15.079 1.00 78.38 119 PRO A C 1
ATOM 925 O O . PRO A 1 119 ? -7.842 -3.643 -14.340 1.00 78.38 119 PRO A O 1
ATOM 928 N N . GLN A 1 120 ? -7.830 -2.354 -16.182 1.00 69.56 120 GLN A N 1
ATOM 929 C CA . GLN A 1 120 ? -9.098 -2.829 -16.740 1.00 69.56 120 GLN A CA 1
ATOM 930 C C . GLN A 1 120 ? -8.821 -4.066 -17.603 1.00 69.56 120 GLN A C 1
ATOM 932 O O . GLN A 1 120 ? -8.253 -3.936 -18.683 1.00 69.56 120 GLN A O 1
ATOM 937 N N . GLY A 1 121 ? -9.232 -5.244 -17.127 1.00 59.31 121 GLY A N 1
ATOM 938 C CA . GLY A 1 121 ? -9.208 -6.494 -17.894 1.00 59.31 121 GLY A CA 1
ATOM 939 C C . GLY A 1 121 ? -7.829 -7.154 -18.040 1.00 59.31 121 GLY A C 1
ATOM 940 O O . GLY A 1 121 ? -6.802 -6.492 -18.177 1.00 59.31 121 GLY A O 1
ATOM 941 N N . PHE A 1 122 ? -7.837 -8.486 -18.013 1.00 43.22 122 PHE A N 1
ATOM 942 C CA . PHE A 1 122 ? -6.895 -9.317 -18.762 1.00 43.22 122 PHE A CA 1
ATOM 943 C C . PHE A 1 122 ? -7.644 -9.868 -19.973 1.00 43.22 122 PHE A C 1
ATOM 945 O O . PHE A 1 122 ? -8.843 -10.190 -19.794 1.00 43.22 122 PHE A O 1
#

pLDDT: mean 81.87, std 22.79, range [31.22, 98.56]

Mean predicted aligned error: 11.2 Å

Radius of gyration: 17.26 Å; Cα contacts (8 Å, |Δi|>4): 191; chains: 1; bounding box: 29×44×54 Å

InterPro domains:
  IPR001478 PDZ domain [PF00595] (39-116)
  IPR001478 PDZ domain [PS50106] (38-108)
  IPR001478 PDZ domain [SM00228] (46-120)
  IPR036034 PDZ superfamily [G3DSA:2.30.42.10] (21-122)
  IPR036034 PDZ superfamily [SSF50156] (20-120)

Solvent-accessible surface area (backbone atoms only — not comparable to full-atom values): 7494 Å² total; per-residue (Å²): 139,81,81,87,86,92,82,89,85,86,80,87,83,84,76,83,86,83,80,91,54,84,66,62,54,52,64,53,56,72,70,63,70,63,47,71,45,82,45,77,45,58,54,43,101,88,39,47,21,64,45,71,43,52,8,35,87,53,88,60,31,68,36,26,32,64,43,67,35,85,92,17,41,36,46,73,70,56,80,68,52,68,66,26,30,50,50,22,53,71,86,39,70,40,77,81,34,37,45,69,57,54,53,49,60,56,68,72,45,66,56,44,39,34,37,30,39,39,82,78,79,134